Protein AF-A0A485BBP5-F1 (afdb_monomer)

Nearest PDB structures (foldseek):
  8ves-assembly1_F  TM=6.088E-01  e=5.193E-10  Escherichia coli
  8ves-assembly1_E  TM=6.023E-01  e=6.005E-10  Escherichia coli
  8ver-assembly1_E  TM=5.288E-01  e=3.612E-10  Escherichia coli
  8ver-assembly1_D  TM=5.097E-01  e=3.123E-10  Escherichia coli
  8ver-assembly1_B  TM=5.387E-01  e=1.242E-09  Escherichia coli

Mean predicted aligned error: 12.42 Å

Radius of gyration: 30.58 Å; Cα contacts (8 Å, |Δi|>4): 38; chains: 1; bounding box: 52×28×98 Å

Organism: Raoultella planticola (NCBI:txid575)

Sequence (107 aa):
MAKFECTLRFEQDPSAQSELILNENLAKQLVNAANWVKMQSDEGEINP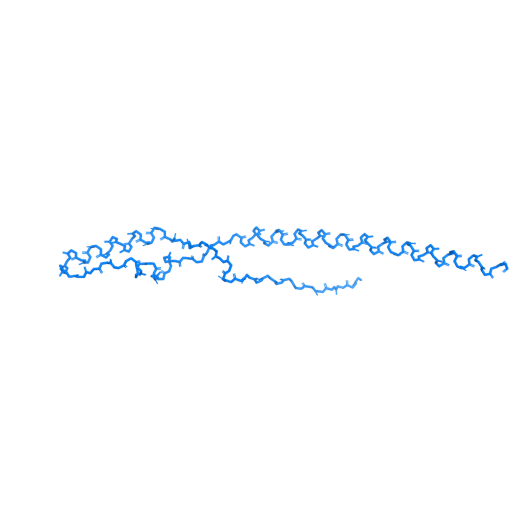VDILRWPGVMAAQEQDLDAIAADILSALNGALDDFIVARETEGQALKALIGATSGRRHH

pLDDT: mean 82.55, std 12.91, range [43.09, 96.75]

Secondary structure (DSSP, 8-state):
-------------GGG--S-EE-HHHHHHHHHHHHHHHHHHS-----HHHHHTSTTTEEPP---HHHHHHHHHHHHHHHHHHHHHHHHHHHHHHHHHHHHHHTTS--

Structure (mmCIF, N/CA/C/O backbone):
data_AF-A0A485B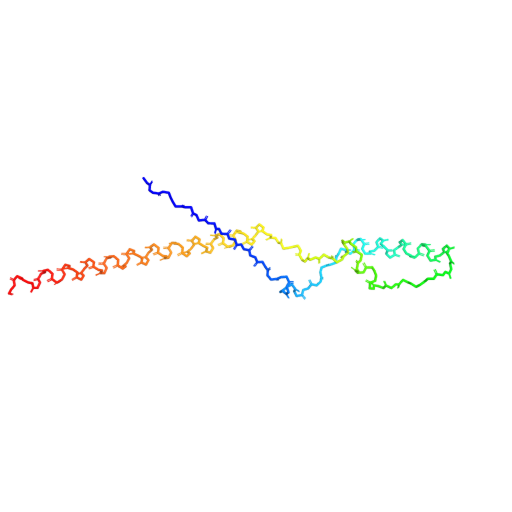BP5-F1
#
_entry.id   AF-A0A485BBP5-F1
#
loop_
_atom_site.group_PDB
_atom_site.id
_atom_site.type_symbol
_atom_site.label_atom_id
_atom_site.label_alt_id
_atom_site.label_comp_id
_atom_site.label_asym_id
_atom_site.label_entity_id
_atom_site.label_seq_id
_atom_site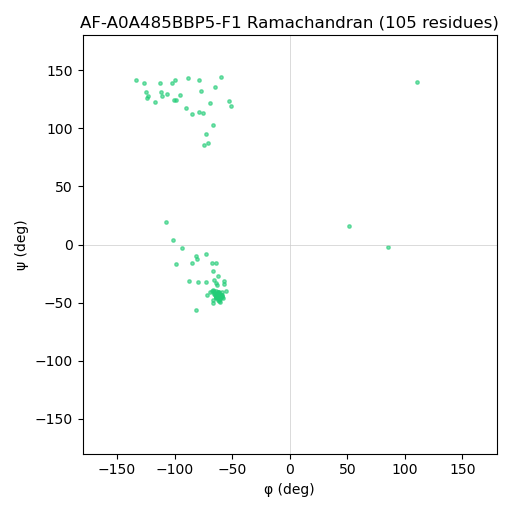.pdbx_PDB_ins_code
_atom_site.Cartn_x
_atom_site.Cartn_y
_atom_site.Cartn_z
_atom_site.occupancy
_atom_site.B_iso_or_equiv
_atom_site.auth_seq_id
_atom_site.auth_comp_id
_atom_site.auth_asym_id
_atom_site.auth_atom_id
_atom_site.pdbx_PDB_model_num
ATOM 1 N N . MET A 1 1 ? 25.217 21.390 -22.450 1.00 55.00 1 MET A N 1
ATOM 2 C CA . MET A 1 1 ? 24.366 20.212 -22.178 1.00 55.00 1 MET A CA 1
ATOM 3 C C . MET A 1 1 ? 22.944 20.699 -21.995 1.00 55.00 1 MET A C 1
ATOM 5 O O . MET A 1 1 ? 22.755 21.652 -21.250 1.00 55.00 1 MET A O 1
ATOM 9 N N . ALA A 1 2 ? 21.976 20.115 -22.699 1.00 56.88 2 ALA A N 1
ATOM 10 C CA . ALA A 1 2 ? 20.567 20.386 -22.431 1.00 56.88 2 ALA A CA 1
ATOM 11 C C . ALA A 1 2 ? 20.150 19.603 -21.177 1.00 56.88 2 ALA A C 1
ATOM 13 O O . ALA A 1 2 ? 20.471 18.422 -21.067 1.00 56.88 2 ALA A O 1
ATOM 14 N N . LYS A 1 3 ? 19.481 20.266 -20.230 1.00 75.31 3 LYS A N 1
ATOM 15 C CA . LYS A 1 3 ? 18.870 19.635 -19.057 1.00 75.31 3 LYS A CA 1
ATOM 16 C C . LYS A 1 3 ? 17.382 19.499 -19.353 1.00 75.31 3 LYS A C 1
ATOM 18 O O . LYS A 1 3 ? 16.745 20.498 -19.671 1.00 75.31 3 LYS A O 1
ATOM 23 N N . PHE A 1 4 ? 16.852 18.289 -19.257 1.00 74.56 4 PHE A N 1
ATOM 24 C CA . PHE A 1 4 ? 15.416 18.048 -19.316 1.00 74.56 4 PHE A CA 1
ATOM 25 C C . PHE A 1 4 ? 14.954 17.553 -17.953 1.00 74.56 4 PHE A C 1
ATOM 27 O O . PHE A 1 4 ? 15.655 16.786 -17.295 1.00 74.56 4 PHE A O 1
ATOM 34 N N . GLU A 1 5 ? 13.804 18.048 -17.516 1.00 80.62 5 GLU A N 1
ATOM 35 C CA . GLU A 1 5 ? 13.206 17.697 -16.233 1.00 80.62 5 GLU A CA 1
ATOM 36 C C . GLU A 1 5 ? 12.015 16.777 -16.497 1.00 80.62 5 GLU A C 1
ATOM 38 O O . GLU A 1 5 ? 11.174 17.066 -17.348 1.00 80.62 5 GLU A O 1
ATOM 43 N N . CYS A 1 6 ? 11.980 15.643 -15.799 1.00 81.00 6 CYS A N 1
ATOM 44 C CA . CYS A 1 6 ? 10.909 14.658 -15.870 1.00 81.00 6 CYS A CA 1
ATOM 45 C C . CYS A 1 6 ? 10.409 14.380 -14.451 1.00 81.00 6 CYS A C 1
ATOM 47 O O . CYS A 1 6 ? 11.209 14.280 -13.519 1.00 81.00 6 CYS A O 1
ATOM 49 N N . THR A 1 7 ? 9.093 14.260 -14.284 1.00 84.88 7 THR A N 1
ATOM 50 C CA . THR A 1 7 ? 8.461 13.925 -13.005 1.00 84.88 7 THR A CA 1
ATOM 51 C C . THR A 1 7 ? 7.729 12.602 -13.150 1.00 84.88 7 THR A C 1
ATOM 53 O O . THR A 1 7 ? 6.840 12.474 -13.988 1.00 84.88 7 THR A O 1
ATOM 56 N N . LEU A 1 8 ? 8.092 11.630 -12.314 1.00 83.31 8 LEU A N 1
ATOM 57 C CA . LEU A 1 8 ? 7.414 10.345 -12.225 1.00 83.31 8 LEU A CA 1
ATOM 58 C C . LEU A 1 8 ? 6.446 10.373 -11.045 1.00 83.31 8 LEU A C 1
ATOM 60 O O . LEU A 1 8 ? 6.846 10.657 -9.917 1.00 83.31 8 LEU A O 1
ATOM 64 N N . ARG A 1 9 ? 5.171 10.091 -11.311 1.00 84.19 9 ARG A N 1
ATOM 65 C CA . ARG A 1 9 ? 4.125 10.020 -10.293 1.00 84.19 9 ARG A CA 1
ATOM 66 C C . ARG A 1 9 ? 3.467 8.655 -10.368 1.00 84.19 9 ARG A C 1
ATOM 68 O O . ARG A 1 9 ? 3.009 8.251 -11.431 1.00 84.19 9 ARG A O 1
ATOM 75 N N . PHE A 1 10 ? 3.428 7.977 -9.233 1.00 81.00 10 PHE A N 1
ATOM 76 C CA . PHE A 1 10 ? 2.754 6.702 -9.077 1.00 81.00 10 PHE A CA 1
ATOM 77 C C . PHE A 1 10 ? 1.525 6.904 -8.188 1.00 81.00 10 PHE A C 1
ATOM 79 O O . PHE A 1 10 ? 1.621 7.501 -7.117 1.00 81.00 10 PHE A O 1
ATOM 86 N N . GLU A 1 11 ? 0.367 6.453 -8.664 1.00 77.88 11 GLU A N 1
ATOM 87 C CA . GLU A 1 11 ? -0.893 6.459 -7.925 1.00 77.88 11 GLU A CA 1
ATOM 88 C C . GLU A 1 11 ? -1.418 5.031 -7.877 1.00 77.88 11 GLU A C 1
ATOM 90 O O . GLU A 1 11 ? -1.535 4.368 -8.908 1.00 77.88 11 GLU A O 1
ATOM 95 N N . GLN A 1 12 ? -1.728 4.561 -6.676 1.00 68.69 12 GLN A N 1
ATOM 96 C CA . GLN A 1 12 ? -2.365 3.267 -6.490 1.00 68.69 12 GLN A CA 1
ATOM 97 C C . GLN A 1 12 ? -3.874 3.424 -6.554 1.00 68.69 12 GLN A C 1
ATOM 99 O O . GLN A 1 12 ? -4.423 4.399 -6.040 1.00 68.69 12 GLN A O 1
ATOM 104 N N . ASP A 1 13 ? -4.539 2.432 -7.138 1.00 71.50 13 ASP A N 1
ATOM 105 C CA . ASP A 1 13 ? -5.980 2.297 -7.008 1.00 71.50 13 ASP A CA 1
ATOM 106 C C . ASP A 1 13 ? -6.299 1.754 -5.601 1.00 71.50 13 ASP A C 1
ATOM 108 O O . ASP A 1 13 ? -5.958 0.605 -5.300 1.00 71.50 13 ASP A O 1
ATOM 112 N N . PRO A 1 14 ? -6.949 2.535 -4.722 1.00 60.78 14 PRO A N 1
ATOM 113 C CA . PRO A 1 14 ? -7.301 2.078 -3.380 1.00 60.78 14 PRO A CA 1
ATOM 114 C C . PRO A 1 14 ? -8.303 0.911 -3.388 1.00 60.78 14 PRO A C 1
ATOM 116 O O . PRO A 1 14 ? -8.436 0.227 -2.378 1.00 60.78 1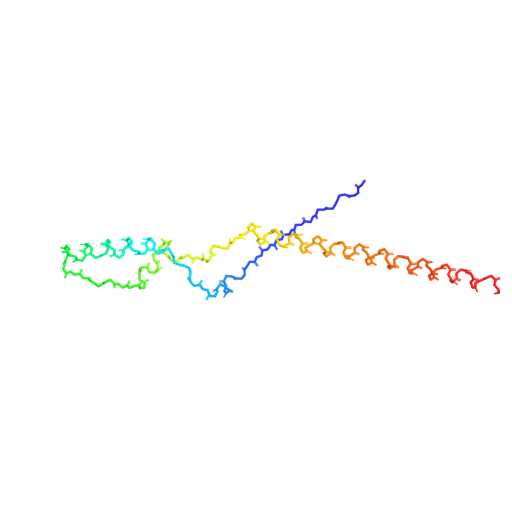4 PRO A O 1
ATOM 119 N N . SER A 1 15 ? -8.984 0.641 -4.509 1.00 65.69 15 SER A N 1
ATOM 120 C CA . SER A 1 15 ? -9.852 -0.533 -4.665 1.00 65.69 15 SER A CA 1
ATOM 121 C C . SER A 1 15 ? -9.096 -1.828 -4.999 1.00 65.69 15 SER A C 1
ATOM 123 O O . SER A 1 15 ? -9.667 -2.910 -4.878 1.00 65.69 15 SER A O 1
ATOM 125 N N . ALA A 1 16 ? -7.810 -1.743 -5.365 1.00 62.25 16 ALA A N 1
ATOM 126 C CA . ALA A 1 16 ? -6.967 -2.904 -5.659 1.00 62.25 16 ALA A CA 1
ATOM 127 C C . ALA A 1 16 ? -6.385 -3.577 -4.397 1.00 62.25 16 ALA A C 1
ATOM 129 O O . ALA A 1 16 ? -5.833 -4.678 -4.486 1.00 62.25 16 ALA A O 1
ATOM 130 N N . GLN A 1 17 ? -6.523 -2.961 -3.214 1.00 60.00 17 GLN A N 1
ATOM 131 C CA . GLN A 1 17 ? -6.177 -3.603 -1.941 1.00 60.00 17 GLN A CA 1
ATOM 132 C C . GLN A 1 17 ? -7.131 -4.771 -1.664 1.00 60.00 17 GLN A C 1
ATOM 134 O O . GLN A 1 17 ? -8.280 -4.584 -1.272 1.00 60.00 17 GLN A O 1
ATOM 139 N N . SER A 1 18 ? -6.640 -5.992 -1.887 1.00 58.16 18 SER A N 1
ATOM 140 C CA . SER A 1 18 ? -7.441 -7.220 -1.788 1.00 58.16 18 SER A CA 1
ATOM 141 C C . SER A 1 18 ? -7.541 -7.784 -0.365 1.00 58.16 18 SER A C 1
ATOM 143 O O . SER A 1 18 ? -8.419 -8.602 -0.103 1.00 58.16 18 SER A O 1
ATOM 145 N N . GLU A 1 19 ? -6.682 -7.351 0.565 1.00 66.31 19 GLU A N 1
ATOM 146 C CA . GLU A 1 19 ? -6.663 -7.851 1.943 1.00 66.31 19 GLU A CA 1
ATOM 147 C C . GLU A 1 19 ? -6.797 -6.723 2.968 1.00 66.31 19 GLU A C 1
ATOM 149 O O . GLU A 1 19 ? -6.096 -5.710 2.917 1.00 66.31 19 GLU A O 1
ATOM 154 N N . LEU A 1 20 ? -7.707 -6.927 3.923 1.00 70.00 20 LEU A N 1
ATOM 155 C CA . LEU A 1 20 ? -7.856 -6.074 5.097 1.00 70.00 20 LEU A CA 1
ATOM 156 C C . LEU A 1 20 ? -6.638 -6.263 6.004 1.00 70.00 20 LEU A C 1
ATOM 158 O O . LEU A 1 20 ? -6.400 -7.371 6.486 1.00 70.00 20 LEU A O 1
ATOM 162 N N . ILE A 1 21 ? -5.908 -5.184 6.287 1.00 76.38 21 ILE A N 1
ATOM 163 C CA . ILE A 1 21 ? -4.837 -5.208 7.284 1.00 76.38 21 ILE A CA 1
ATOM 164 C C . ILE A 1 21 ? -5.387 -4.721 8.614 1.00 76.38 21 ILE A C 1
ATOM 166 O O . ILE A 1 21 ? -6.029 -3.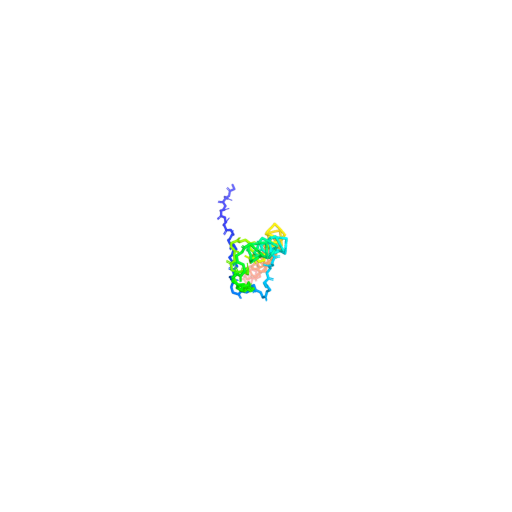673 8.706 1.00 76.38 21 ILE A O 1
ATOM 170 N N . LEU A 1 22 ? -5.148 -5.508 9.661 1.00 83.62 22 LEU A N 1
ATOM 171 C CA . LEU A 1 22 ? -5.613 -5.201 11.002 1.00 83.62 22 LEU A CA 1
ATOM 172 C C . LEU A 1 22 ? -4.443 -4.884 11.923 1.00 83.62 22 LEU A C 1
ATOM 174 O O . LEU A 1 22 ? -3.511 -5.675 12.057 1.00 83.62 22 LEU A O 1
ATOM 178 N N . ASN A 1 23 ? -4.546 -3.784 12.663 1.00 88.38 23 ASN A N 1
ATOM 179 C CA . ASN A 1 23 ? -3.739 -3.600 13.857 1.00 88.38 23 ASN A CA 1
ATOM 180 C C . ASN A 1 23 ? -4.292 -4.495 14.975 1.00 88.38 23 ASN A C 1
ATOM 182 O O . ASN A 1 23 ? -5.110 -4.077 15.799 1.00 88.38 23 ASN A O 1
ATOM 186 N N . GLU A 1 24 ? -3.849 -5.752 14.999 1.00 89.25 24 GLU A N 1
ATOM 187 C CA . GLU A 1 24 ? -4.293 -6.741 15.983 1.00 89.25 24 GLU A CA 1
ATOM 188 C C . GLU A 1 24 ? -4.054 -6.310 17.432 1.00 89.25 24 GLU A C 1
ATOM 190 O O . GLU A 1 24 ? -4.825 -6.673 18.321 1.00 89.25 24 GLU A O 1
ATOM 195 N N . ASN A 1 25 ? -2.972 -5.572 17.692 1.00 91.38 25 ASN A N 1
ATOM 196 C CA . ASN A 1 25 ? -2.641 -5.124 19.039 1.00 91.38 25 ASN A CA 1
ATOM 197 C C . ASN A 1 25 ? -3.696 -4.128 19.529 1.00 91.38 25 ASN A C 1
ATOM 199 O O . ASN A 1 25 ? -4.297 -4.333 20.584 1.00 91.38 25 ASN A O 1
ATOM 203 N N . LEU A 1 26 ? -3.997 -3.114 18.714 1.00 91.25 26 LEU A N 1
ATOM 204 C CA . LEU A 1 26 ? -5.038 -2.141 19.026 1.00 91.25 26 LEU A CA 1
ATOM 205 C C . LEU A 1 26 ? -6.418 -2.803 19.131 1.00 91.25 26 LEU A C 1
ATOM 207 O O . LEU A 1 26 ? -7.155 -2.528 20.076 1.00 91.25 26 LEU A O 1
ATOM 211 N N . ALA A 1 27 ? -6.746 -3.731 18.227 1.00 92.38 27 ALA A N 1
ATOM 212 C CA . ALA A 1 27 ? -7.996 -4.487 18.293 1.00 92.38 27 ALA A CA 1
ATOM 213 C C . ALA A 1 27 ? -8.136 -5.249 19.625 1.00 92.38 27 ALA A C 1
ATOM 215 O O . ALA A 1 27 ? -9.171 -5.164 20.287 1.00 92.38 27 ALA A O 1
ATOM 216 N N . LYS A 1 28 ? -7.075 -5.941 20.068 1.00 94.25 28 LYS A N 1
ATOM 217 C CA . LYS A 1 28 ? -7.038 -6.647 21.362 1.00 94.25 28 LYS A CA 1
ATOM 218 C C . LYS A 1 28 ? -7.205 -5.681 22.539 1.00 94.25 28 LYS A C 1
ATOM 220 O O . LYS A 1 28 ? -7.962 -5.976 23.462 1.00 94.25 28 LYS A O 1
ATOM 225 N N . GLN A 1 29 ? -6.545 -4.521 22.505 1.00 94.75 29 GLN A N 1
ATOM 226 C CA . GLN A 1 29 ? -6.688 -3.494 23.544 1.00 94.75 29 GLN A CA 1
ATOM 227 C C . GLN A 1 29 ? -8.128 -2.973 23.644 1.00 94.75 29 GLN A C 1
ATOM 229 O O . GLN A 1 29 ? -8.660 -2.873 24.749 1.00 94.75 29 GLN A O 1
ATOM 234 N N . LEU A 1 30 ? -8.782 -2.707 22.509 1.00 93.69 30 LEU A N 1
ATOM 235 C CA . LEU A 1 30 ? -10.169 -2.236 22.475 1.00 93.69 30 LEU A CA 1
ATOM 236 C C . LEU A 1 30 ? -11.152 -3.286 22.989 1.00 93.69 30 LEU A C 1
ATOM 238 O O . LEU A 1 30 ? -12.030 -2.957 23.782 1.00 93.69 30 LEU A O 1
ATOM 242 N N . VAL A 1 31 ? -10.981 -4.554 22.604 1.00 93.94 31 VAL A N 1
ATOM 243 C CA . VAL A 1 31 ? -11.805 -5.658 23.122 1.00 93.94 31 VAL A CA 1
ATOM 244 C C . VAL A 1 31 ? -11.658 -5.779 24.639 1.00 93.94 31 VAL A C 1
ATOM 246 O O . VAL A 1 31 ? -12.655 -5.913 25.348 1.00 93.94 31 VAL A O 1
ATOM 249 N N . ASN A 1 32 ? -10.434 -5.687 25.161 1.00 94.44 32 ASN A N 1
ATOM 250 C CA . ASN A 1 32 ? -10.188 -5.745 26.602 1.00 94.44 32 ASN A CA 1
ATOM 251 C C . ASN A 1 32 ? -10.840 -4.570 27.344 1.00 94.44 32 ASN A C 1
ATOM 253 O O . ASN A 1 32 ? -11.484 -4.778 28.372 1.00 94.44 32 ASN A O 1
ATOM 257 N N . ALA A 1 33 ? -10.717 -3.354 26.810 1.00 92.19 33 ALA A N 1
ATOM 258 C CA . ALA A 1 33 ? -11.342 -2.167 27.386 1.00 92.19 33 ALA A CA 1
ATOM 259 C C . ALA A 1 33 ? -12.876 -2.260 27.364 1.00 92.19 33 ALA A C 1
ATOM 261 O O . ALA A 1 33 ? -13.525 -2.003 28.377 1.00 92.19 33 ALA A O 1
ATOM 262 N N . ALA A 1 34 ? -13.459 -2.694 26.245 1.00 90.94 34 ALA A N 1
ATOM 263 C CA . ALA A 1 34 ? -14.901 -2.860 26.104 1.00 90.94 34 ALA A CA 1
ATOM 264 C C . ALA A 1 34 ? -15.454 -3.933 27.061 1.00 90.94 34 ALA A C 1
ATOM 266 O O . ALA A 1 34 ? -16.484 -3.720 27.700 1.00 90.94 34 ALA A O 1
ATOM 267 N N . ASN A 1 35 ? -14.734 -5.047 27.235 1.00 91.50 35 ASN A N 1
ATOM 268 C CA . ASN A 1 35 ? -15.079 -6.070 28.226 1.00 91.50 35 ASN A CA 1
ATOM 269 C C . ASN A 1 35 ? -15.028 -5.528 29.658 1.00 91.50 35 ASN A C 1
ATOM 271 O O . ASN A 1 35 ? -15.901 -5.844 30.465 1.00 91.50 35 ASN A O 1
ATOM 275 N N . TRP A 1 36 ? -14.026 -4.702 29.978 1.00 91.06 36 TRP A N 1
ATOM 276 C CA . TRP A 1 36 ? -13.931 -4.070 31.291 1.00 91.06 36 TRP A CA 1
ATOM 277 C C . TRP A 1 36 ? -15.131 -3.165 31.576 1.00 91.06 36 TRP A C 1
ATOM 279 O O . TRP A 1 36 ? -15.736 -3.296 32.637 1.00 91.06 36 TRP A O 1
ATOM 289 N N . VAL A 1 37 ? -15.520 -2.313 30.620 1.00 88.44 37 VAL A N 1
ATOM 290 C CA . VAL A 1 37 ? -16.691 -1.429 30.758 1.00 88.44 37 VAL A CA 1
ATOM 291 C C . VAL A 1 37 ? -17.967 -2.241 30.958 1.00 88.44 37 VAL A C 1
ATOM 293 O O . VAL A 1 37 ? -18.710 -1.969 31.897 1.00 88.44 37 VAL A O 1
ATOM 296 N N . LYS A 1 38 ? -18.176 -3.285 30.146 1.00 87.94 38 LYS A N 1
ATOM 297 C CA . LYS A 1 38 ? -19.344 -4.170 30.257 1.00 87.94 38 LYS A CA 1
ATOM 298 C C . LYS A 1 38 ? -19.481 -4.783 31.653 1.00 87.94 38 LYS A C 1
ATOM 300 O O . LYS A 1 38 ? -20.583 -4.856 32.182 1.00 87.94 38 LYS A O 1
ATOM 305 N N . MET A 1 39 ? -18.370 -5.188 32.272 1.00 87.88 39 MET A N 1
ATOM 306 C CA . MET A 1 39 ? -18.376 -5.723 33.639 1.00 87.88 39 MET A CA 1
ATOM 307 C C . MET A 1 39 ? -18.761 -4.686 34.706 1.00 87.88 39 MET A C 1
ATOM 309 O O . MET A 1 39 ? -19.185 -5.081 35.787 1.00 87.88 39 MET A O 1
ATOM 313 N N . GLN A 1 40 ? -18.599 -3.385 34.441 1.00 88.56 40 GLN A N 1
ATOM 314 C CA . GLN A 1 40 ? -18.996 -2.324 35.375 1.00 88.56 40 GLN A CA 1
ATOM 315 C C . GLN A 1 40 ? -20.460 -1.902 35.210 1.00 88.56 40 GLN A C 1
ATOM 317 O O . GLN A 1 40 ? -21.074 -1.476 36.186 1.00 88.56 40 GLN A O 1
ATOM 322 N N . SER A 1 41 ? -21.007 -1.977 33.993 1.00 81.69 41 SER A N 1
ATOM 323 C CA . SER A 1 41 ? -22.368 -1.516 33.683 1.00 81.69 41 SER A CA 1
ATOM 324 C C . SER A 1 41 ? -23.424 -2.622 33.650 1.00 81.69 41 SER A C 1
ATOM 326 O O . SER A 1 41 ? -24.601 -2.291 33.672 1.00 81.69 41 SER A O 1
ATOM 328 N N . ASP A 1 42 ? -23.030 -3.900 33.554 1.00 75.62 42 ASP A N 1
ATOM 329 C CA . ASP A 1 42 ? -23.899 -5.069 33.279 1.00 75.62 42 ASP A CA 1
ATOM 330 C C . ASP A 1 42 ? -24.812 -4.900 32.039 1.00 75.62 42 ASP A C 1
ATOM 332 O O . ASP A 1 42 ? -25.756 -5.649 31.797 1.00 75.62 42 ASP A O 1
ATOM 336 N N . GLU A 1 43 ? -24.487 -3.912 31.204 1.00 72.06 43 GLU A N 1
ATOM 337 C CA . GLU A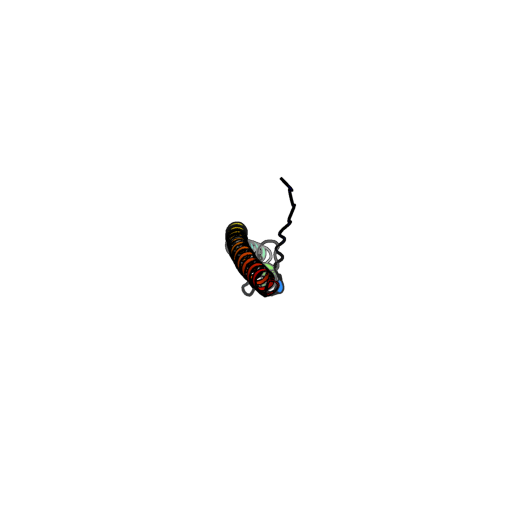 1 43 ? -25.226 -3.487 30.022 1.00 72.06 43 GLU A CA 1
ATOM 338 C C . GLU A 1 43 ? -24.260 -3.314 28.844 1.00 72.06 43 GLU A C 1
ATOM 340 O O . GLU A 1 43 ? -23.148 -2.800 29.003 1.00 72.06 43 GLU A O 1
ATOM 345 N N . GLY A 1 44 ? -24.713 -3.711 27.650 1.00 70.19 44 GLY A N 1
ATOM 346 C CA . GLY A 1 44 ? -24.011 -3.510 26.381 1.00 70.19 44 GLY A CA 1
ATOM 347 C C . GLY A 1 44 ? -23.462 -4.792 25.740 1.00 70.19 44 GLY A C 1
ATOM 348 O O . GLY A 1 44 ? -22.912 -5.683 26.396 1.00 70.19 44 GLY A O 1
ATOM 349 N N . GLU A 1 45 ? -23.590 -4.874 24.414 1.00 80.25 45 GLU A N 1
ATOM 350 C CA . GLU A 1 45 ? -22.940 -5.889 23.582 1.00 80.25 45 GLU A CA 1
ATOM 351 C C . GLU A 1 45 ? -21.728 -5.293 22.867 1.00 80.25 45 GLU A C 1
ATOM 353 O O . GLU A 1 45 ? -21.768 -4.170 22.369 1.00 80.25 45 GLU A O 1
ATOM 358 N N . ILE A 1 46 ? -20.638 -6.060 22.805 1.00 84.81 46 ILE A N 1
ATOM 359 C CA . ILE A 1 46 ? -19.463 -5.680 22.022 1.00 84.81 46 ILE A CA 1
ATOM 360 C C . ILE A 1 46 ? -19.715 -6.134 20.592 1.00 84.81 46 ILE A C 1
ATOM 362 O O . ILE A 1 46 ? -19.737 -7.332 20.316 1.00 84.81 46 ILE A O 1
ATOM 366 N N . ASN A 1 47 ? -19.880 -5.177 19.688 1.00 88.56 47 ASN A N 1
ATOM 367 C CA . ASN A 1 47 ? -20.023 -5.445 18.269 1.00 88.56 47 ASN A CA 1
ATOM 368 C C . ASN A 1 47 ? -18.637 -5.441 17.593 1.00 88.56 47 ASN A C 1
ATOM 370 O O . ASN A 1 47 ? -17.971 -4.402 17.561 1.00 88.56 47 ASN A O 1
ATOM 374 N N . PRO A 1 48 ? -18.185 -6.566 17.011 1.00 86.94 48 PRO A N 1
ATOM 375 C CA . PRO A 1 48 ? -16.894 -6.646 16.330 1.00 86.94 48 PRO A CA 1
ATOM 376 C C . PRO A 1 48 ? -16.733 -5.625 15.199 1.00 86.94 48 PRO A C 1
ATOM 378 O O . PRO A 1 48 ? -15.628 -5.145 14.966 1.00 86.94 48 PRO A O 1
ATOM 381 N N . VAL A 1 49 ? -17.823 -5.249 14.521 1.00 90.19 49 VAL A N 1
ATOM 382 C CA . VAL A 1 49 ? -17.782 -4.248 13.442 1.00 90.19 49 VAL A CA 1
ATOM 383 C C . VAL A 1 49 ? -17.370 -2.875 13.973 1.00 90.19 49 VAL A C 1
ATOM 385 O O . VAL A 1 49 ? -16.660 -2.147 13.280 1.00 90.19 49 VAL A O 1
ATOM 388 N N . ASP A 1 50 ? -17.743 -2.539 15.207 1.00 90.50 50 ASP A N 1
ATOM 389 C CA . ASP A 1 50 ? -17.367 -1.268 15.831 1.00 90.50 50 ASP A CA 1
ATOM 390 C C . ASP A 1 50 ? -15.886 -1.252 16.225 1.00 90.50 50 ASP A C 1
ATOM 392 O O . ASP A 1 50 ? -15.229 -0.218 16.109 1.00 90.50 50 ASP A O 1
ATOM 396 N N . ILE A 1 51 ? -15.326 -2.412 16.588 1.00 90.50 51 ILE A N 1
ATOM 397 C CA . ILE A 1 51 ? -13.880 -2.572 16.799 1.00 90.50 51 ILE A CA 1
ATOM 398 C C . ILE A 1 51 ? -13.133 -2.399 15.477 1.00 90.50 51 ILE A C 1
ATOM 400 O O . ILE A 1 51 ? -12.174 -1.638 15.419 1.00 90.50 51 ILE A O 1
ATOM 404 N N . LEU A 1 52 ? -13.588 -3.055 14.405 1.00 89.31 52 LEU A N 1
ATOM 405 C CA . LEU A 1 52 ? -12.969 -2.939 13.081 1.00 89.31 52 LEU A CA 1
ATOM 406 C C . LEU A 1 52 ? -12.995 -1.489 12.576 1.00 89.31 52 LEU A C 1
ATOM 408 O O . LEU A 1 52 ? -11.992 -0.983 12.083 1.00 89.31 52 LEU A O 1
ATOM 412 N N . ARG A 1 53 ? -14.122 -0.792 12.747 1.00 88.12 53 ARG A N 1
ATOM 413 C CA . ARG A 1 53 ? -14.295 0.609 12.335 1.00 88.12 53 ARG A CA 1
ATOM 414 C C . ARG A 1 53 ? -13.552 1.623 13.199 1.00 88.12 53 ARG A C 1
ATOM 416 O O . ARG A 1 53 ? -13.530 2.800 12.837 1.00 88.12 53 ARG A O 1
ATOM 423 N N . TRP A 1 54 ? -12.963 1.209 14.318 1.00 89.62 54 TRP A N 1
ATOM 424 C CA . TRP A 1 54 ? -12.246 2.124 15.191 1.00 89.62 54 TRP A CA 1
ATOM 425 C C . TRP A 1 54 ? -11.009 2.704 14.481 1.00 89.62 54 TRP A C 1
ATOM 427 O O . TRP A 1 54 ? -10.263 1.949 13.845 1.00 89.62 54 TRP A O 1
ATOM 437 N N . PRO A 1 55 ? -10.751 4.025 14.579 1.00 85.38 55 PRO A N 1
ATOM 438 C CA . PRO A 1 55 ? -9.607 4.650 13.922 1.00 85.38 55 PRO A CA 1
ATOM 439 C C . PRO A 1 55 ? -8.288 3.942 14.253 1.00 85.38 55 PRO A C 1
ATOM 441 O O . PRO A 1 55 ? -7.925 3.794 15.419 1.00 85.38 55 PRO A O 1
ATOM 444 N N . GLY A 1 56 ? -7.573 3.504 13.215 1.00 84.56 56 GLY A N 1
ATOM 445 C CA . GLY A 1 56 ? -6.292 2.806 13.344 1.00 84.56 56 GLY A CA 1
ATOM 446 C C . GLY A 1 56 ? -6.381 1.292 13.572 1.00 84.56 56 GLY A C 1
ATOM 447 O O . GLY A 1 56 ? -5.332 0.654 13.636 1.00 84.56 56 GLY A O 1
ATOM 448 N N . VAL A 1 57 ? -7.583 0.703 13.690 1.00 88.62 57 VAL A N 1
ATOM 449 C CA . VAL A 1 57 ? -7.752 -0.764 13.751 1.00 88.62 57 VAL A CA 1
ATOM 450 C C . VAL A 1 57 ? -7.710 -1.374 12.363 1.00 88.62 57 VAL A C 1
ATOM 452 O O . VAL A 1 57 ? -6.878 -2.240 12.111 1.00 88.62 57 VAL A O 1
ATOM 455 N N . MET A 1 58 ? -8.581 -0.924 11.461 1.00 85.62 58 MET A N 1
ATOM 456 C CA . MET A 1 58 ? -8.426 -1.220 10.041 1.00 85.62 58 MET A CA 1
ATOM 457 C C . MET A 1 58 ? -7.368 -0.280 9.477 1.00 85.62 58 MET A C 1
ATOM 459 O O . MET A 1 58 ? -7.557 0.938 9.442 1.00 85.62 58 MET A O 1
ATOM 463 N N . ALA A 1 59 ? -6.254 -0.859 9.055 1.00 66.12 59 ALA A N 1
ATOM 464 C CA . ALA A 1 59 ? -5.243 -0.174 8.282 1.00 66.12 59 ALA A CA 1
ATOM 465 C C . ALA A 1 59 ? -5.432 -0.535 6.806 1.00 66.12 59 ALA A C 1
ATOM 467 O O . ALA A 1 59 ? -5.726 -1.679 6.449 1.00 66.12 59 ALA A O 1
ATOM 468 N N . ALA A 1 60 ? -5.235 0.452 5.937 1.00 60.28 60 ALA A N 1
ATOM 469 C CA . ALA A 1 60 ? -4.856 0.148 4.568 1.00 60.28 60 ALA A CA 1
ATOM 470 C C . ALA A 1 60 ? -3.529 -0.621 4.624 1.00 60.28 60 ALA A C 1
ATOM 472 O O . ALA A 1 60 ? -2.700 -0.341 5.492 1.00 60.28 60 ALA A O 1
ATOM 473 N N . GLN A 1 61 ? -3.335 -1.592 3.734 1.00 60.75 61 GLN A N 1
ATOM 474 C CA . GLN A 1 61 ? -2.070 -2.314 3.653 1.00 60.75 61 GLN A CA 1
ATOM 475 C C . GLN A 1 61 ? -0.904 -1.327 3.572 1.00 60.75 61 GLN A C 1
ATOM 477 O O . GLN A 1 61 ? -0.844 -0.518 2.645 1.00 60.75 61 GLN A O 1
ATOM 482 N N . GLU A 1 62 ? -0.005 -1.385 4.557 1.00 58.22 62 GLU A N 1
ATOM 483 C CA . GLU A 1 62 ? 1.232 -0.615 4.545 1.00 58.22 62 GLU A CA 1
ATOM 484 C C . GLU A 1 62 ? 2.140 -1.272 3.509 1.00 58.22 62 GLU A C 1
ATOM 486 O O . GLU A 1 62 ? 2.745 -2.318 3.744 1.00 58.22 62 GLU A O 1
ATOM 491 N N . GLN A 1 63 ? 2.109 -0.733 2.295 1.00 63.38 63 GLN A N 1
ATOM 492 C CA . GLN A 1 63 ? 3.002 -1.173 1.240 1.00 63.38 63 GLN A CA 1
ATOM 493 C C . GLN A 1 63 ? 4.372 -0.550 1.464 1.00 63.38 63 GLN A C 1
ATOM 495 O O . GLN A 1 63 ? 4.476 0.616 1.846 1.00 63.38 63 GLN A O 1
ATOM 500 N N . ASP A 1 64 ? 5.416 -1.326 1.194 1.00 74.81 64 ASP A N 1
ATOM 501 C CA . ASP A 1 64 ? 6.782 -0.822 1.183 1.00 74.81 64 ASP A CA 1
ATOM 502 C C . ASP A 1 64 ? 6.960 0.086 -0.042 1.00 74.81 64 ASP A C 1
ATOM 504 O O . ASP A 1 64 ? 7.305 -0.348 -1.145 1.00 74.81 64 ASP A O 1
ATOM 508 N N . LEU A 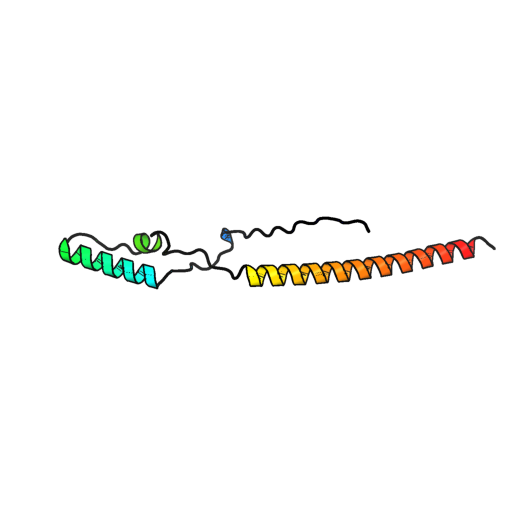1 65 ? 6.620 1.362 0.141 1.00 78.31 65 LEU A N 1
ATOM 509 C CA . LEU A 1 65 ? 6.695 2.372 -0.908 1.00 78.31 65 LEU A CA 1
ATOM 510 C C . LEU A 1 65 ? 8.134 2.578 -1.387 1.00 78.31 65 LEU A C 1
ATOM 512 O O . LEU A 1 65 ? 8.321 2.938 -2.548 1.00 78.31 65 LEU A O 1
ATOM 516 N N . ASP A 1 66 ? 9.129 2.318 -0.537 1.00 79.00 66 ASP A N 1
ATOM 517 C CA . ASP A 1 66 ? 10.539 2.427 -0.902 1.00 79.00 66 ASP A CA 1
ATOM 518 C C . ASP A 1 66 ? 10.941 1.286 -1.843 1.00 79.00 66 ASP A C 1
ATOM 520 O O . ASP A 1 66 ? 11.572 1.534 -2.875 1.00 79.00 66 ASP A O 1
ATOM 524 N N . ALA A 1 67 ? 10.511 0.053 -1.555 1.00 83.06 67 ALA A N 1
ATOM 525 C CA . ALA A 1 67 ? 10.710 -1.083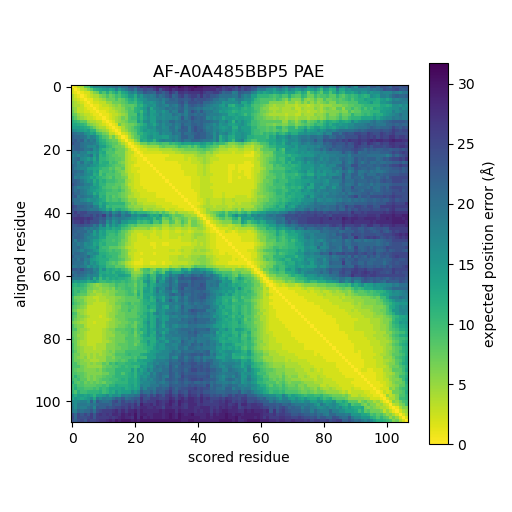 -2.454 1.00 83.06 67 ALA A CA 1
ATOM 526 C C . ALA A 1 67 ? 9.994 -0.879 -3.800 1.00 83.06 67 ALA A C 1
ATOM 528 O O . ALA A 1 67 ? 10.598 -1.052 -4.859 1.00 83.06 67 ALA A O 1
ATOM 529 N N . ILE A 1 68 ? 8.737 -0.422 -3.777 1.00 85.75 68 ILE A N 1
ATOM 530 C CA . ILE A 1 68 ? 7.972 -0.127 -4.999 1.00 85.75 68 ILE A CA 1
ATOM 531 C C . ILE A 1 68 ? 8.648 0.981 -5.814 1.00 85.75 68 ILE A C 1
ATOM 533 O O . ILE A 1 68 ? 8.769 0.874 -7.035 1.00 85.75 68 ILE A O 1
ATOM 537 N N . ALA A 1 69 ? 9.107 2.050 -5.160 1.00 86.75 69 ALA A N 1
ATOM 538 C CA . ALA A 1 69 ? 9.813 3.131 -5.832 1.00 86.75 69 ALA A CA 1
ATOM 539 C C . ALA A 1 69 ? 11.120 2.641 -6.473 1.00 86.75 69 ALA A C 1
ATOM 541 O O . ALA A 1 69 ? 11.415 3.015 -7.611 1.00 86.75 69 ALA A O 1
ATOM 542 N N . ALA A 1 70 ? 11.880 1.789 -5.779 1.00 89.62 70 ALA A N 1
ATOM 543 C CA . ALA A 1 70 ? 13.106 1.199 -6.305 1.00 89.62 70 ALA A CA 1
ATOM 544 C C . ALA A 1 70 ? 12.843 0.347 -7.558 1.00 89.62 70 ALA A C 1
ATOM 546 O O . ALA A 1 70 ? 13.539 0.513 -8.564 1.00 89.62 70 ALA A O 1
ATOM 547 N N . ASP A 1 71 ? 11.806 -0.491 -7.534 1.00 92.19 71 ASP A N 1
ATOM 548 C CA . ASP A 1 71 ? 11.418 -1.333 -8.669 1.00 92.19 71 ASP A CA 1
ATOM 549 C C . ASP A 1 71 ? 10.972 -0.497 -9.874 1.00 92.19 71 ASP A C 1
ATOM 551 O O . ASP A 1 71 ? 11.420 -0.724 -11.002 1.00 92.19 71 ASP A O 1
ATOM 555 N N . ILE A 1 72 ? 10.142 0.525 -9.642 1.00 92.31 72 ILE A N 1
ATOM 556 C CA . ILE A 1 72 ? 9.687 1.448 -10.688 1.00 92.31 72 ILE A CA 1
ATOM 557 C C . ILE A 1 72 ? 10.879 2.173 -11.330 1.00 92.31 72 ILE A C 1
ATOM 559 O O . ILE A 1 72 ? 10.955 2.277 -12.557 1.00 92.31 72 ILE A O 1
ATOM 563 N N . LEU A 1 73 ? 11.819 2.672 -10.522 1.00 93.69 73 LEU A N 1
ATOM 564 C CA . LEU A 1 73 ? 13.015 3.352 -11.025 1.00 93.69 73 LEU A CA 1
ATOM 565 C C . LEU A 1 73 ? 13.921 2.400 -11.808 1.00 93.69 73 LEU A C 1
ATOM 567 O O . LEU A 1 73 ? 14.460 2.787 -12.844 1.00 93.69 73 LEU A O 1
ATOM 571 N N . SER A 1 74 ? 14.072 1.158 -11.345 1.00 95.38 74 SER A N 1
ATOM 572 C CA . SER A 1 74 ? 14.839 0.131 -12.051 1.00 95.38 74 SER A CA 1
ATOM 573 C C . SER A 1 74 ? 14.242 -0.163 -13.430 1.00 95.38 74 SER A C 1
ATOM 575 O O . SER A 1 74 ? 14.952 -0.102 -14.437 1.00 95.38 74 SER A O 1
ATOM 577 N N . ALA A 1 75 ? 12.926 -0.380 -13.496 1.00 95.00 75 ALA A N 1
ATOM 578 C CA . ALA A 1 75 ? 12.215 -0.619 -14.748 1.00 95.00 75 ALA A CA 1
ATOM 579 C C . ALA A 1 75 ? 12.304 0.578 -15.708 1.00 95.00 75 ALA A C 1
ATOM 581 O O . ALA A 1 75 ? 12.515 0.395 -16.908 1.00 95.00 75 ALA A O 1
ATOM 582 N N . LEU A 1 76 ? 12.189 1.806 -15.189 1.00 94.38 76 LEU A N 1
ATOM 583 C CA . LEU A 1 76 ? 12.341 3.020 -15.990 1.00 94.38 76 LEU A CA 1
ATOM 584 C C . LEU A 1 76 ? 13.752 3.140 -16.577 1.00 94.38 76 LEU A C 1
ATOM 586 O O . LEU A 1 76 ? 13.887 3.450 -17.758 1.00 94.38 76 LEU A O 1
ATOM 590 N N . ASN A 1 77 ? 14.792 2.885 -15.780 1.00 94.44 77 ASN A N 1
ATOM 591 C CA . ASN A 1 77 ? 16.173 2.923 -16.262 1.00 94.44 77 ASN A CA 1
ATOM 592 C C . ASN A 1 77 ? 16.402 1.893 -17.373 1.00 94.44 77 ASN A C 1
ATOM 594 O O . ASN A 1 77 ? 16.925 2.253 -18.423 1.00 94.44 77 ASN A O 1
ATOM 598 N N . GLY A 1 78 ? 15.923 0.658 -17.192 1.00 96.25 78 GLY A N 1
ATOM 599 C CA . GLY A 1 78 ? 16.005 -0.368 -18.235 1.00 96.25 78 GLY A CA 1
ATOM 600 C C . GLY A 1 78 ? 15.301 0.051 -19.529 1.00 96.25 78 GLY A C 1
ATOM 601 O O . GLY A 1 78 ? 15.869 -0.060 -20.611 1.00 96.25 78 GLY A O 1
ATOM 602 N N . ALA A 1 79 ? 14.101 0.629 -19.428 1.00 95.38 79 ALA A N 1
ATOM 603 C CA . ALA A 1 79 ? 13.375 1.127 -20.595 1.00 95.38 79 ALA A CA 1
ATOM 604 C C . ALA A 1 79 ? 14.105 2.279 -21.313 1.00 95.38 79 ALA A C 1
ATOM 606 O O . ALA A 1 79 ? 14.037 2.385 -22.539 1.00 95.38 79 ALA A O 1
ATOM 607 N N . LEU A 1 80 ? 14.798 3.151 -20.572 1.00 95.00 80 LEU A N 1
ATOM 608 C CA . LEU A 1 80 ? 15.610 4.225 -21.151 1.00 95.00 80 LEU A CA 1
ATOM 609 C C . LEU A 1 80 ? 16.850 3.678 -21.866 1.00 95.00 80 LEU A C 1
ATOM 611 O O . LEU A 1 80 ? 17.161 4.151 -22.960 1.00 95.00 80 LEU A O 1
ATOM 615 N N . ASP A 1 81 ? 17.517 2.679 -21.293 1.00 96.69 81 ASP A N 1
ATOM 616 C CA . ASP A 1 81 ? 18.660 2.014 -21.923 1.00 96.69 81 ASP A CA 1
ATOM 617 C C . ASP A 1 81 ? 18.242 1.333 -23.234 1.00 96.69 81 ASP A C 1
ATOM 619 O O . ASP A 1 81 ? 18.846 1.574 -24.286 1.00 96.69 81 ASP A O 1
ATOM 623 N N . ASP A 1 82 ? 17.141 0.578 -23.209 1.00 96.50 82 ASP A N 1
ATOM 624 C CA . ASP A 1 82 ? 16.566 -0.051 -24.402 1.00 96.50 82 ASP A CA 1
ATOM 625 C C . ASP A 1 82 ? 16.190 0.991 -25.465 1.00 96.50 82 ASP A C 1
ATOM 627 O O . ASP A 1 82 ? 16.447 0.810 -26.661 1.00 96.50 82 ASP A O 1
ATOM 631 N N . PHE A 1 83 ? 15.618 2.122 -25.040 1.00 95.06 83 PHE A N 1
ATOM 632 C CA . PHE A 1 83 ? 15.284 3.222 -25.937 1.00 95.06 83 PHE A CA 1
ATOM 633 C C . PHE A 1 83 ? 16.532 3.822 -26.600 1.00 95.06 83 PHE A C 1
ATOM 635 O O . PHE A 1 83 ? 16.519 4.068 -27.808 1.00 95.06 83 PHE A O 1
ATOM 642 N N . ILE A 1 84 ? 17.623 4.031 -25.857 1.00 95.69 84 ILE A N 1
ATOM 643 C CA . ILE A 1 84 ? 18.888 4.539 -26.409 1.00 95.69 84 ILE A CA 1
ATOM 644 C C . ILE A 1 84 ? 19.430 3.575 -27.468 1.00 95.69 84 ILE A C 1
ATOM 646 O O . ILE A 1 84 ? 19.713 4.002 -28.591 1.00 95.69 84 ILE A O 1
ATOM 650 N N . VAL A 1 85 ? 19.501 2.279 -27.154 1.00 96.75 85 VAL A N 1
ATOM 651 C CA . VAL A 1 85 ? 19.984 1.246 -28.084 1.00 96.75 85 VAL A CA 1
ATOM 652 C C . VAL A 1 85 ? 19.142 1.212 -29.360 1.00 96.75 85 VAL A C 1
ATOM 654 O O . VAL A 1 85 ? 19.682 1.159 -30.473 1.00 96.75 85 VAL A O 1
ATOM 657 N N . ALA A 1 86 ? 17.816 1.292 -29.228 1.00 95.44 86 ALA A N 1
ATOM 658 C CA . ALA A 1 86 ? 16.916 1.341 -30.373 1.00 95.44 86 ALA A CA 1
ATOM 659 C C . ALA A 1 86 ? 17.190 2.569 -31.260 1.00 95.44 86 ALA A C 1
ATOM 661 O O . ALA A 1 86 ? 17.278 2.439 -32.484 1.00 95.44 86 ALA A O 1
ATOM 662 N N . ARG A 1 87 ? 17.397 3.749 -30.658 1.00 95.44 87 ARG A N 1
ATOM 663 C CA . ARG A 1 87 ? 17.686 4.996 -31.387 1.00 95.44 87 ARG A CA 1
ATOM 664 C C . ARG A 1 87 ? 19.039 4.972 -32.092 1.00 95.44 87 ARG A C 1
ATOM 666 O O . ARG A 1 87 ? 19.141 5.460 -33.219 1.00 95.44 87 ARG A O 1
ATOM 673 N N . GLU A 1 88 ? 20.065 4.395 -31.475 1.00 95.81 88 GLU A N 1
ATOM 674 C CA . GLU A 1 88 ? 21.368 4.211 -32.119 1.00 95.81 88 GLU A CA 1
ATOM 675 C C . GLU A 1 88 ? 21.271 3.266 -33.319 1.00 95.81 88 GLU A C 1
ATOM 677 O O . GLU A 1 88 ? 21.773 3.580 -34.402 1.00 95.81 88 GLU A O 1
ATOM 682 N N . THR A 1 89 ? 20.572 2.142 -33.147 1.00 95.06 89 THR A N 1
ATOM 683 C CA . THR A 1 89 ? 20.366 1.138 -34.199 1.00 95.06 89 THR A CA 1
ATOM 684 C C . THR A 1 89 ? 19.607 1.731 -35.388 1.00 95.06 89 THR A C 1
ATOM 686 O O . THR A 1 89 ? 20.027 1.586 -36.539 1.00 95.06 89 THR A O 1
ATOM 689 N N . GLU A 1 90 ? 18.528 2.470 -35.122 1.00 94.75 90 GLU A N 1
ATOM 690 C CA . GLU A 1 90 ? 17.760 3.196 -36.138 1.00 94.75 90 GLU A CA 1
ATOM 691 C C . GLU A 1 90 ? 18.639 4.216 -36.881 1.00 94.75 90 GLU A C 1
ATOM 693 O O . GLU A 1 90 ? 18.635 4.270 -38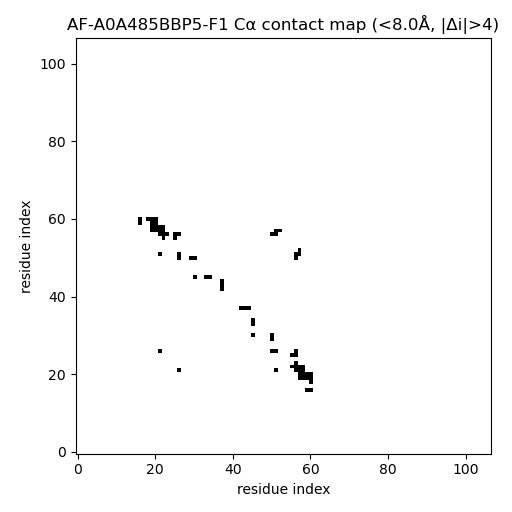.113 1.00 94.75 90 GLU A O 1
ATOM 698 N N . GLY A 1 91 ? 19.453 4.984 -36.149 1.00 93.69 91 GLY A N 1
ATOM 699 C CA . GLY A 1 91 ? 20.376 5.959 -36.729 1.00 93.69 91 GLY A CA 1
ATOM 700 C C . GLY A 1 91 ? 21.420 5.323 -37.652 1.00 93.69 91 GLY A C 1
ATOM 701 O O . GLY A 1 91 ? 21.699 5.851 -38.734 1.00 93.69 91 GLY A O 1
ATOM 702 N N . GLN A 1 92 ? 21.970 4.166 -37.271 1.00 94.38 92 GLN A N 1
ATOM 703 C CA . GLN A 1 92 ? 22.899 3.406 -38.112 1.00 94.38 92 GLN A CA 1
ATOM 704 C C . GLN A 1 92 ? 22.223 2.906 -39.394 1.00 94.38 92 GLN A C 1
ATOM 706 O O . GLN A 1 92 ? 22.773 3.084 -40.486 1.00 94.38 92 GLN A O 1
ATOM 711 N N . ALA A 1 93 ? 21.017 2.344 -39.281 1.00 93.00 93 ALA A N 1
ATOM 712 C CA . ALA A 1 93 ? 20.243 1.879 -40.428 1.00 93.00 93 ALA A CA 1
ATOM 713 C C . ALA A 1 93 ? 19.922 3.028 -41.400 1.00 93.00 93 ALA A C 1
ATOM 715 O O . ALA A 1 93 ? 20.115 2.898 -42.614 1.00 93.00 93 ALA A O 1
ATOM 716 N N . LEU A 1 94 ? 19.513 4.187 -40.875 1.00 92.81 94 LEU A N 1
ATOM 717 C CA . LEU A 1 94 ? 19.214 5.369 -41.680 1.00 92.81 94 LEU A CA 1
ATOM 718 C C . LEU A 1 94 ? 20.463 5.894 -42.403 1.00 92.81 94 LEU A C 1
ATOM 720 O O . LEU A 1 94 ? 20.418 6.191 -43.599 1.00 92.81 94 LEU A O 1
ATOM 724 N N . LYS A 1 95 ? 21.607 5.950 -41.708 1.00 92.81 95 LYS A N 1
ATOM 725 C CA . LYS A 1 95 ? 22.894 6.345 -42.300 1.00 92.81 95 LYS A CA 1
ATOM 726 C C . LYS A 1 95 ? 23.300 5.411 -43.441 1.00 92.81 95 LYS A C 1
ATOM 728 O O . LYS A 1 95 ? 23.733 5.892 -44.491 1.00 92.81 95 LYS A O 1
ATOM 733 N N . ALA A 1 96 ? 23.141 4.100 -43.260 1.00 91.44 96 ALA A N 1
ATOM 734 C CA . ALA A 1 96 ? 23.430 3.113 -44.297 1.00 91.44 96 ALA A CA 1
ATOM 735 C C . ALA A 1 96 ? 22.539 3.312 -45.535 1.00 91.44 96 ALA A C 1
ATOM 737 O O . ALA A 1 96 ? 23.032 3.292 -46.664 1.00 91.44 96 ALA A O 1
ATOM 738 N N . LEU A 1 97 ? 21.246 3.581 -45.334 1.00 90.62 97 LEU A N 1
ATOM 739 C CA . LEU A 1 97 ? 20.290 3.805 -46.417 1.00 90.62 97 LEU A CA 1
ATOM 740 C C . LEU A 1 97 ? 20.599 5.077 -47.226 1.00 90.62 97 LEU A C 1
ATOM 742 O O . LEU A 1 97 ? 20.566 5.044 -48.461 1.00 90.62 97 LEU A O 1
ATOM 746 N N . ILE A 1 98 ? 20.964 6.175 -46.555 1.00 90.25 98 ILE A N 1
ATOM 747 C CA . ILE A 1 98 ? 21.396 7.426 -47.205 1.00 90.25 98 ILE A CA 1
ATOM 748 C C . ILE A 1 98 ? 22.710 7.216 -47.977 1.00 90.25 98 ILE A C 1
ATOM 750 O O . ILE A 1 98 ? 22.835 7.640 -49.127 1.00 90.25 98 ILE A O 1
ATOM 754 N N . GLY A 1 99 ? 23.684 6.515 -47.389 1.00 83.75 99 GLY A N 1
ATOM 755 C CA . GLY A 1 99 ? 24.934 6.175 -48.077 1.00 83.75 99 GLY A CA 1
ATOM 756 C C . GLY A 1 99 ? 24.700 5.338 -49.341 1.00 83.75 99 GLY A C 1
ATOM 757 O O . GLY A 1 99 ? 25.233 5.653 -50.406 1.00 83.75 99 GLY A O 1
ATOM 758 N N . ALA A 1 100 ? 23.834 4.325 -49.256 1.00 75.25 100 ALA A N 1
ATOM 759 C CA . ALA A 1 100 ? 23.480 3.458 -50.378 1.00 75.25 100 ALA A CA 1
ATOM 760 C C . ALA A 1 100 ? 22.720 4.188 -51.502 1.00 75.25 100 ALA A C 1
ATOM 762 O O . ALA A 1 100 ? 22.853 3.824 -52.671 1.00 75.25 100 ALA A O 1
ATOM 763 N N . THR A 1 101 ? 21.933 5.218 -51.178 1.00 67.69 101 THR A N 1
ATOM 764 C CA . THR A 1 101 ? 21.227 6.039 -52.179 1.00 67.69 101 THR A CA 1
ATOM 765 C C . THR A 1 101 ? 22.132 7.086 -52.828 1.00 67.69 101 THR A C 1
ATOM 767 O O . THR A 1 101 ? 21.970 7.361 -54.016 1.00 67.69 101 THR A O 1
ATOM 770 N N . SER A 1 102 ? 23.118 7.617 -52.100 1.00 63.97 102 SER A N 1
ATOM 771 C CA . SER A 1 102 ? 24.131 8.535 -52.644 1.00 63.97 102 SER A CA 1
ATOM 772 C C . SER A 1 102 ? 25.067 7.840 -53.648 1.00 63.97 102 SER A C 1
ATOM 774 O O . SER A 1 102 ? 25.324 8.366 -54.729 1.00 63.97 102 SER A O 1
ATOM 776 N N . GLY A 1 103 ? 25.480 6.597 -53.368 1.00 58.88 103 GLY A N 1
ATOM 777 C CA . GLY A 1 103 ? 26.297 5.786 -54.286 1.00 58.88 103 GLY A CA 1
ATOM 778 C C . GLY A 1 103 ? 25.586 5.351 -55.577 1.00 58.88 103 GLY A C 1
ATOM 779 O O . GLY A 1 103 ? 26.241 4.970 -56.541 1.00 58.88 103 GLY A O 1
ATOM 780 N N . ARG A 1 104 ? 24.250 5.435 -55.629 1.00 59.88 104 ARG A N 1
ATOM 781 C CA . ARG A 1 104 ? 23.433 5.016 -56.782 1.00 59.88 104 ARG A CA 1
ATOM 782 C C . ARG A 1 104 ? 23.123 6.158 -57.769 1.00 59.88 104 ARG A C 1
ATOM 784 O O . ARG A 1 104 ? 22.488 5.902 -58.782 1.00 59.88 104 ARG A O 1
ATOM 791 N N . ARG A 1 105 ? 23.553 7.400 -57.488 1.00 57.62 105 ARG A N 1
ATOM 792 C CA . ARG A 1 105 ? 23.374 8.589 -58.360 1.00 57.62 105 ARG A CA 1
ATOM 793 C C . ARG A 1 105 ? 24.619 8.982 -59.173 1.00 57.62 105 ARG A C 1
ATOM 795 O O . ARG A 1 105 ? 24.586 9.995 -59.862 1.00 57.62 105 ARG A O 1
ATOM 802 N N . HIS A 1 106 ? 25.698 8.204 -59.097 1.00 53.91 106 HIS A N 1
ATOM 803 C CA . HIS A 1 106 ? 26.934 8.426 -59.863 1.00 53.91 106 HIS A CA 1
ATOM 804 C C . HIS A 1 106 ? 27.149 7.418 -61.009 1.00 53.91 106 HIS A C 1
ATOM 806 O O . HIS A 1 106 ? 28.264 7.297 -61.512 1.00 53.91 106 HIS A O 1
ATOM 812 N N . HIS A 1 107 ? 26.086 6.738 -61.445 1.00 43.09 107 HIS A N 1
ATOM 813 C CA . HIS A 1 107 ? 26.050 5.958 -62.682 1.00 43.09 107 HIS A CA 1
ATOM 814 C C . HIS A 1 107 ? 24.910 6.429 -63.577 1.00 43.09 107 HIS A C 1
ATOM 816 O O . HIS A 1 107 ? 23.833 6.744 -63.021 1.00 43.09 107 HIS A O 1
#

Solvent-accessible surface area (backbone atoms only — not comparable to full-atom values): 6672 Å² total; per-residue (Å²): 134,90,84,82,89,83,85,88,84,87,81,82,63,80,84,70,65,86,61,91,32,68,36,59,66,59,41,50,52,51,53,53,51,52,52,54,52,29,73,75,63,82,53,84,82,90,55,69,67,60,51,49,68,34,92,71,18,55,37,76,68,85,67,63,60,66,61,52,50,51,50,52,51,51,53,50,51,51,53,51,52,54,49,51,54,49,53,53,52,52,51,53,53,51,52,51,52,53,52,56,54,60,68,62,69,81,113

InterPro domains:
  IPR005229 Endoribonuclease YicC/YloC-like [PTHR30636] (4-98)
  IPR013527 Endoribonuclease YicC-like, N-terminal [PF03755] (3-95)

Foldseek 3Di:
DDDDDDDDDDDDDLVPQPDWDFPVVQLVVVVVVVVVVCVVPVDDDDDSVVSCPPPRGTDRPPDPVVVVVVVVVVVVVVVVVVVVVVVVVVVVVVVVVVVVVVVVVPD